Protein AF-A0A150LFY4-F1 (afdb_monomer_lite)

pLDDT: mean 85.96, std 10.19, range [33.25, 96.5]

Radius of gyration: 20.49 Å; chains: 1; bounding box: 40×48×55 Å

Organism: NCBI:txid46224

InterPro domains:
  IPR002668 Concentrative nucleoside transporter N-terminal domain [PF01773] (8-80)
  IPR008276 Concentrative nucleoside transporter [PTHR10590] (4-146)

Secondary structure (DSSP, 8-state):
-HHHHHHHHHHHHHHHHHHH-TTGGG--HHHHHHHHHHHHHHHHHHHHSHHHHHHHHHHHHHHHHHHHHHHHHHHHH-HHHHTSSS--HIIIIIHHHHHHHHHHHHHHHTTHHHHHHHHHHHHHHHHH---HHHHHHHHHHHHH-S---

Sequence (149 aa):
MFFLLNILGVLIVAGLVFLCSPAKRKIKWRSLLSLFIVELLITWFMLTTSIGTWIINKIAAFFSWLVSCANDGIAFAFPSVMANDTIDFFFSALMPIIFIVTFFDILSYFGIMTWIIDKVGWVISKISGLPKMESFFSIQMMFLGNRRL

Structure (mmCIF, N/CA/C/O backbone):
data_AF-A0A150LFY4-F1
#
_entry.id   AF-A0A150LFY4-F1
#
loop_
_atom_site.group_PDB
_atom_site.id
_atom_site.type_symbol
_atom_site.label_atom_id
_atom_site.label_alt_id
_atom_site.label_comp_id
_atom_site.label_asym_id
_atom_site.label_entity_id
_atom_site.label_seq_id
_atom_site.pdbx_PDB_ins_code
_atom_site.Cartn_x
_atom_site.Cartn_y
_atom_site.Cartn_z
_atom_site.occupancy
_atom_site.B_iso_or_equiv
_atom_site.auth_seq_id
_atom_site.auth_comp_id
_atom_site.auth_asym_id
_atom_site.auth_atom_id
_atom_site.pdbx_PDB_model_num
ATOM 1 N N . MET A 1 1 ? -7.818 -29.847 5.809 1.00 60.41 1 MET A N 1
ATOM 2 C CA . MET A 1 1 ? -6.646 -29.761 6.716 1.00 60.41 1 MET A CA 1
ATOM 3 C C . MET A 1 1 ? -6.030 -28.360 6.786 1.00 60.41 1 MET A C 1
ATOM 5 O O . MET A 1 1 ? -5.826 -27.893 7.895 1.00 60.41 1 MET A O 1
ATOM 9 N N . PHE A 1 2 ? -5.808 -27.638 5.677 1.00 78.62 2 PHE A N 1
ATOM 10 C CA . PHE A 1 2 ? -5.179 -26.298 5.714 1.00 78.62 2 PHE A CA 1
ATOM 11 C C . PHE A 1 2 ? -5.979 -25.193 6.428 1.00 78.62 2 PHE A C 1
ATOM 13 O O . PHE A 1 2 ? -5.387 -24.276 6.989 1.00 78.62 2 PHE A O 1
ATOM 20 N N . PHE A 1 3 ? -7.311 -25.269 6.457 1.00 81.75 3 PHE A N 1
ATOM 21 C CA . PHE A 1 3 ? -8.141 -24.250 7.115 1.00 81.75 3 PHE A CA 1
ATOM 22 C C . PHE A 1 3 ? -7.914 -24.184 8.637 1.00 81.75 3 PHE A C 1
ATOM 24 O O . PHE A 1 3 ? -7.770 -23.102 9.199 1.00 81.75 3 PHE A O 1
ATOM 31 N N . LEU A 1 4 ? -7.788 -25.347 9.287 1.00 84.81 4 LEU A N 1
ATOM 32 C CA . LEU A 1 4 ? -7.489 -25.439 10.720 1.00 84.81 4 LEU A CA 1
ATOM 33 C C . LEU A 1 4 ? -6.105 -24.865 11.047 1.00 84.81 4 LEU A C 1
ATOM 35 O O . LEU A 1 4 ? -5.961 -24.165 12.043 1.00 84.81 4 LEU A O 1
ATOM 39 N N . LEU A 1 5 ? -5.111 -25.102 10.183 1.00 88.00 5 LEU A N 1
ATOM 40 C CA . LEU A 1 5 ? -3.768 -24.533 10.331 1.00 88.00 5 LEU A CA 1
ATOM 41 C C . LEU A 1 5 ? -3.768 -23.002 10.202 1.00 88.00 5 LEU A C 1
ATOM 43 O O . LEU A 1 5 ? -3.095 -22.336 10.980 1.00 88.00 5 LEU A O 1
ATOM 47 N N . ASN A 1 6 ? -4.555 -22.437 9.279 1.00 87.06 6 ASN A N 1
ATOM 48 C CA . ASN A 1 6 ? -4.681 -20.982 9.133 1.00 87.06 6 ASN A CA 1
ATOM 49 C C . ASN A 1 6 ? -5.312 -20.335 10.375 1.00 87.06 6 ASN A C 1
ATOM 51 O O . ASN A 1 6 ? -4.790 -19.347 10.886 1.00 87.06 6 ASN A O 1
ATOM 55 N N . ILE A 1 7 ? -6.390 -20.923 10.906 1.00 88.19 7 ILE A N 1
ATOM 56 C CA . ILE A 1 7 ? -7.027 -20.439 12.143 1.00 88.19 7 ILE A CA 1
ATOM 57 C C . ILE A 1 7 ? -6.062 -20.533 13.327 1.00 88.19 7 ILE A C 1
ATOM 59 O O . ILE A 1 7 ? -5.953 -19.590 14.113 1.00 88.19 7 ILE A O 1
ATOM 63 N N . LEU A 1 8 ? -5.340 -21.651 13.443 1.00 91.12 8 LEU A N 1
ATOM 64 C CA . LEU A 1 8 ? -4.344 -21.838 14.492 1.00 91.12 8 LEU A CA 1
ATOM 65 C C . LEU A 1 8 ? -3.234 -20.781 14.393 1.00 91.12 8 LEU A C 1
ATOM 67 O O . LEU A 1 8 ? -2.855 -20.205 15.407 1.00 91.12 8 LEU A O 1
ATOM 71 N N . GLY A 1 9 ? -2.759 -20.477 13.182 1.00 89.06 9 GLY A N 1
ATOM 72 C CA . GLY A 1 9 ? -1.752 -19.442 12.941 1.00 89.06 9 GLY A CA 1
ATOM 73 C C . GLY A 1 9 ? -2.203 -18.060 13.413 1.00 89.06 9 GLY A C 1
ATOM 74 O O . GLY A 1 9 ? -1.480 -17.402 14.161 1.00 89.06 9 GLY A O 1
ATOM 75 N N . VAL A 1 10 ? -3.427 -17.650 13.062 1.00 89.12 10 VAL A N 1
ATOM 76 C CA . VAL A 1 10 ? -4.009 -16.379 13.528 1.00 89.12 10 VAL A CA 1
ATOM 77 C C . VAL A 1 10 ? -4.089 -16.336 15.057 1.00 89.12 10 VAL A C 1
ATOM 79 O O . VAL A 1 10 ? -3.701 -15.338 15.665 1.00 89.12 10 VAL A O 1
ATOM 82 N N . LEU A 1 11 ? -4.544 -17.421 15.693 1.00 89.75 11 LEU A N 1
ATOM 83 C CA . LEU A 1 11 ? -4.636 -17.511 17.154 1.00 89.75 11 LEU A CA 1
ATOM 84 C C . LEU A 1 11 ? -3.267 -17.432 17.838 1.00 89.75 11 LEU A C 1
ATOM 86 O O . LEU A 1 11 ? -3.141 -16.754 18.856 1.00 89.75 11 LEU A O 1
ATOM 90 N N . ILE A 1 12 ? -2.243 -18.085 17.282 1.00 93.31 12 ILE A N 1
ATOM 91 C CA . ILE A 1 12 ? -0.876 -18.049 17.820 1.00 93.31 12 ILE A CA 1
ATOM 92 C C . ILE A 1 12 ? -0.316 -16.627 17.753 1.00 93.31 12 ILE A C 1
ATOM 94 O O . ILE A 1 12 ? 0.193 -16.127 18.756 1.00 93.31 12 ILE A O 1
ATOM 98 N N . VAL A 1 13 ? -0.448 -15.950 16.607 1.00 91.38 13 VAL A N 1
ATOM 99 C CA . VAL A 1 13 ? 0.033 -14.569 16.443 1.00 91.38 13 VAL A CA 1
ATOM 100 C C . VAL A 1 13 ? -0.713 -13.625 17.385 1.00 91.38 13 VAL A C 1
ATOM 102 O O . VAL A 1 13 ? -0.080 -12.848 18.099 1.00 91.38 13 VAL A O 1
ATOM 105 N N . ALA A 1 14 ? -2.043 -13.731 17.463 1.00 87.56 14 ALA A N 1
ATOM 106 C CA . ALA A 1 14 ? -2.847 -12.929 18.383 1.00 87.56 14 ALA A CA 1
ATOM 107 C C . ALA A 1 14 ? -2.457 -13.169 19.853 1.00 87.56 14 ALA A C 1
ATOM 109 O O . ALA A 1 14 ? -2.328 -12.218 20.629 1.00 87.56 14 ALA A O 1
ATOM 110 N N . GLY A 1 15 ? -2.213 -14.428 20.2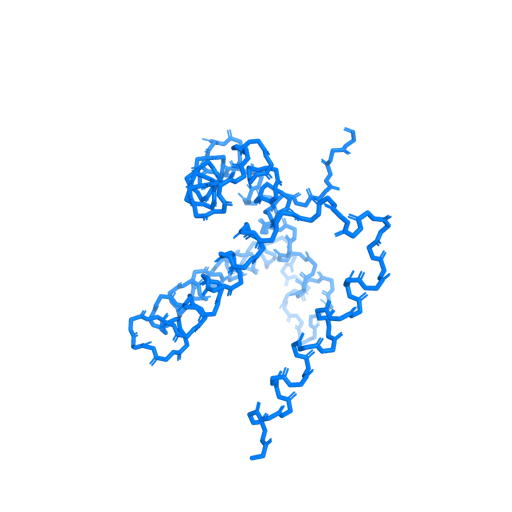30 1.00 88.56 15 GLY A N 1
ATOM 111 C CA . GLY A 1 15 ? -1.745 -14.808 21.561 1.00 88.56 15 GLY A CA 1
ATOM 112 C C . GLY A 1 15 ? -0.369 -14.231 21.888 1.00 88.56 15 GLY A C 1
ATOM 113 O O . GLY A 1 15 ? -0.175 -13.685 22.972 1.00 88.56 15 GLY A O 1
ATOM 114 N N . LEU A 1 16 ? 0.569 -14.276 20.942 1.00 90.94 16 LEU A N 1
ATOM 115 C CA . LEU A 1 16 ? 1.922 -13.747 21.115 1.00 90.94 16 LEU A CA 1
ATOM 116 C C . LEU A 1 16 ? 1.910 -12.220 21.271 1.00 90.94 16 LEU A C 1
ATOM 118 O O . LEU A 1 16 ? 2.505 -11.691 22.210 1.00 90.94 16 LEU A O 1
ATOM 122 N N . VAL A 1 17 ? 1.142 -11.515 20.434 1.00 88.81 17 VAL A N 1
ATOM 123 C CA . VAL A 1 17 ? 0.933 -10.062 20.551 1.00 88.81 17 VAL A CA 1
ATOM 124 C C . VAL A 1 17 ? 0.312 -9.699 21.905 1.00 88.81 17 VAL A C 1
ATOM 126 O O . VAL A 1 17 ? 0.740 -8.741 22.552 1.00 88.81 17 VAL A O 1
ATOM 129 N N . PHE A 1 18 ? -0.661 -10.481 22.384 1.00 86.31 18 PHE A N 1
ATOM 130 C CA . PHE A 1 18 ? -1.261 -10.273 23.702 1.00 86.31 18 PHE A CA 1
ATOM 131 C C . PHE A 1 18 ? -0.274 -10.528 24.853 1.00 86.31 18 PHE A C 1
ATOM 133 O O . PHE A 1 18 ? -0.279 -9.795 25.845 1.00 86.31 18 PHE A O 1
ATOM 140 N N . LEU A 1 19 ? 0.592 -11.540 24.740 1.00 88.25 19 LEU A N 1
ATOM 141 C CA . LEU A 1 19 ? 1.605 -11.848 25.751 1.00 88.25 19 LEU A CA 1
ATOM 142 C C . LEU A 1 19 ? 2.670 -10.756 25.854 1.00 88.25 19 LEU A C 1
ATOM 144 O O . LEU A 1 19 ? 2.989 -10.357 26.975 1.00 88.25 19 LEU A O 1
ATOM 148 N N . CYS A 1 20 ? 3.142 -10.240 24.717 1.00 88.88 20 CYS A N 1
ATOM 149 C CA . CYS A 1 20 ? 4.111 -9.147 24.639 1.00 88.88 20 CYS A CA 1
ATOM 150 C C . CYS A 1 20 ? 3.525 -7.770 24.993 1.00 88.88 20 CYS A C 1
ATOM 152 O O . CYS A 1 20 ? 4.277 -6.806 25.115 1.00 88.88 20 CYS A O 1
ATOM 154 N N . SER A 1 21 ? 2.204 -7.643 25.166 1.00 84.88 21 SER A N 1
ATOM 155 C CA . SER A 1 21 ? 1.581 -6.361 25.497 1.00 84.88 21 SER A CA 1
ATOM 156 C C . SER A 1 21 ? 1.890 -5.937 26.946 1.00 84.88 21 SER A C 1
ATOM 158 O O . SER A 1 21 ? 1.467 -6.621 27.886 1.00 84.88 21 SER A O 1
ATOM 160 N N . PRO A 1 22 ? 2.551 -4.781 27.168 1.00 79.00 22 PRO A N 1
ATOM 161 C CA . PRO A 1 22 ? 2.893 -4.298 28.509 1.00 79.00 22 PRO A CA 1
ATOM 162 C C . PRO A 1 22 ? 1.672 -3.797 29.298 1.00 79.00 22 PRO A C 1
ATOM 164 O O . PRO A 1 22 ? 1.709 -3.711 30.522 1.00 79.00 22 PRO A O 1
ATOM 167 N N . ALA A 1 23 ? 0.564 -3.483 28.619 1.00 80.75 23 ALA A N 1
ATOM 168 C CA . ALA A 1 23 ? -0.643 -2.928 29.227 1.00 80.75 23 ALA A CA 1
ATOM 169 C C . ALA A 1 23 ? -1.904 -3.683 28.777 1.00 80.75 23 ALA A C 1
ATOM 171 O O . ALA A 1 23 ? -2.836 -3.092 28.229 1.00 80.75 23 ALA A O 1
ATOM 172 N N . LYS A 1 24 ? -1.962 -4.990 29.072 1.00 77.75 24 LYS A N 1
ATOM 173 C CA . LYS A 1 24 ? -3.054 -5.913 28.682 1.00 77.75 24 LYS A CA 1
ATOM 174 C C . LYS A 1 24 ? -4.467 -5.413 29.026 1.00 77.75 24 LYS A C 1
ATOM 176 O O . LYS A 1 24 ? -5.425 -5.721 28.326 1.00 77.75 24 LYS A O 1
ATOM 181 N N . ARG A 1 25 ? -4.604 -4.601 30.083 1.00 73.00 25 ARG A N 1
ATOM 182 C CA . ARG A 1 25 ? -5.877 -4.003 30.538 1.00 73.00 25 ARG A CA 1
ATOM 183 C C . ARG A 1 25 ? -6.317 -2.747 29.774 1.00 73.00 25 ARG A C 1
ATOM 185 O O . ARG A 1 25 ? -7.477 -2.372 29.885 1.00 73.00 25 ARG A O 1
ATOM 192 N N . LYS A 1 26 ? -5.430 -2.088 29.019 1.00 81.94 26 LYS A N 1
ATOM 193 C CA . LYS A 1 26 ? -5.747 -0.870 28.242 1.00 81.94 26 LYS A CA 1
ATOM 194 C C . LYS A 1 26 ? -6.100 -1.164 26.779 1.00 81.94 26 LYS A C 1
ATOM 196 O O . LYS A 1 26 ? -6.297 -0.236 25.997 1.00 81.94 26 LYS A O 1
ATOM 201 N N . ILE A 1 27 ? -6.167 -2.439 26.396 1.00 79.81 27 ILE A N 1
ATOM 202 C CA . ILE A 1 27 ? -6.458 -2.846 25.020 1.00 79.81 27 ILE A CA 1
ATOM 203 C C . ILE A 1 27 ? -7.907 -2.479 24.677 1.00 79.81 27 ILE A C 1
ATOM 205 O O . ILE A 1 27 ? -8.855 -2.928 25.324 1.00 79.81 27 ILE A O 1
ATOM 209 N N . LYS A 1 28 ? -8.085 -1.674 23.625 1.00 82.69 28 LYS A N 1
ATOM 210 C CA . LYS A 1 28 ? -9.398 -1.314 23.071 1.00 82.69 28 LYS A CA 1
ATOM 211 C C . LYS A 1 28 ? -9.943 -2.476 22.229 1.00 82.69 28 LYS A C 1
ATOM 213 O O . LYS A 1 28 ? -9.921 -2.430 21.001 1.00 82.69 28 LYS A O 1
ATOM 218 N N . TRP A 1 29 ? -10.441 -3.521 22.893 1.00 82.25 29 TRP A N 1
ATOM 219 C CA . TRP A 1 29 ? -10.918 -4.756 22.251 1.00 82.25 29 TRP A CA 1
ATOM 220 C C . TRP A 1 29 ? -11.968 -4.527 21.159 1.00 82.25 29 TRP A C 1
ATOM 222 O O . TRP A 1 29 ? -11.923 -5.186 20.126 1.00 82.25 29 TRP A O 1
ATOM 232 N N . ARG A 1 30 ? -12.869 -3.551 21.339 1.00 84.75 30 ARG A N 1
ATOM 233 C CA . ARG A 1 30 ? -13.887 -3.201 20.334 1.00 84.75 30 ARG A CA 1
ATOM 234 C C . ARG A 1 30 ? -13.269 -2.733 19.011 1.00 84.75 30 ARG A C 1
ATOM 236 O O . ARG A 1 30 ? -13.712 -3.171 17.955 1.00 84.75 30 ARG A O 1
ATOM 243 N N . SER A 1 31 ? -12.252 -1.872 19.066 1.00 85.50 31 SER A N 1
ATOM 244 C CA . SER A 1 31 ? -11.567 -1.361 17.872 1.00 85.50 31 SER A CA 1
ATOM 245 C C . SER A 1 31 ? -10.757 -2.455 17.184 1.00 85.50 31 SER A C 1
ATOM 247 O O . SER A 1 31 ? -10.818 -2.579 15.966 1.00 85.50 31 SER A O 1
ATOM 249 N N . LEU A 1 32 ? -10.048 -3.273 17.970 1.00 87.19 32 LEU A N 1
ATOM 250 C CA . LEU A 1 32 ? -9.237 -4.378 17.459 1.00 87.19 32 LEU A CA 1
ATOM 251 C C . LEU A 1 32 ? -10.099 -5.419 16.734 1.00 87.19 32 LEU A C 1
ATOM 253 O O . LEU A 1 32 ? -9.796 -5.783 15.602 1.00 87.19 32 LEU A O 1
ATOM 257 N N . LEU A 1 33 ? -11.202 -5.851 17.354 1.00 87.88 33 LEU A N 1
ATOM 258 C CA . LEU A 1 33 ? -12.094 -6.846 16.761 1.00 87.88 33 LEU A CA 1
ATOM 259 C C . LEU A 1 33 ? -12.817 -6.295 15.522 1.00 87.88 33 LEU A C 1
ATOM 261 O O . LEU A 1 33 ? -12.962 -7.007 14.534 1.00 87.88 33 LEU A O 1
ATOM 265 N N . SER A 1 34 ? -13.234 -5.023 15.555 1.00 89.50 34 SER A N 1
ATOM 266 C CA . SER A 1 34 ? -13.870 -4.353 14.410 1.00 89.50 34 SER A CA 1
ATOM 267 C C . SER A 1 34 ? -12.941 -4.308 13.195 1.00 89.50 34 SER A C 1
ATOM 269 O O . SER A 1 34 ? -13.333 -4.714 12.103 1.00 89.50 34 SER A O 1
ATOM 271 N N . LEU A 1 35 ? -11.689 -3.878 13.392 1.00 89.38 35 LEU A N 1
ATOM 272 C CA . LEU A 1 35 ? -10.695 -3.819 12.320 1.00 89.38 35 LEU A CA 1
ATOM 273 C C . LEU A 1 35 ? -10.383 -5.206 11.756 1.00 89.38 35 LEU A C 1
ATOM 275 O O . LEU A 1 35 ? -10.366 -5.363 10.540 1.00 89.38 35 LEU A O 1
ATOM 279 N N . PHE A 1 36 ? -10.228 -6.211 12.620 1.00 90.62 36 PHE A N 1
ATOM 280 C CA . PHE A 1 36 ? -9.966 -7.584 12.195 1.00 90.62 36 PHE A CA 1
ATOM 281 C C . PHE A 1 36 ? -11.121 -8.178 11.370 1.00 90.62 36 PHE A C 1
ATOM 283 O O . PHE A 1 36 ? -10.902 -8.796 10.330 1.00 90.62 36 PHE A O 1
ATOM 290 N N . ILE A 1 37 ? -12.374 -7.953 11.785 1.00 92.50 37 ILE A N 1
ATOM 291 C CA . ILE A 1 37 ? -13.551 -8.396 11.020 1.00 92.50 37 ILE A CA 1
ATOM 292 C C . ILE A 1 37 ? -13.601 -7.697 9.659 1.00 92.50 37 ILE A C 1
ATOM 294 O O . ILE A 1 37 ? -13.868 -8.340 8.646 1.00 92.50 37 ILE A O 1
ATOM 298 N N . VAL A 1 38 ? -13.335 -6.391 9.619 1.00 92.31 38 VAL A N 1
ATOM 299 C CA . VAL A 1 38 ? -13.321 -5.638 8.362 1.00 92.31 38 VAL A CA 1
ATOM 300 C C . VAL A 1 38 ? -12.203 -6.104 7.435 1.00 92.31 38 VAL A C 1
ATOM 302 O O . VAL A 1 38 ? -12.447 -6.249 6.242 1.00 92.31 38 VAL A O 1
ATOM 305 N N . GLU A 1 39 ? -11.021 -6.414 7.958 1.00 91.56 39 GLU A N 1
ATOM 306 C CA . GLU A 1 39 ? -9.920 -6.989 7.182 1.00 91.56 39 GLU A CA 1
ATOM 307 C C . GLU A 1 39 ? -10.311 -8.330 6.541 1.00 91.56 39 GLU A C 1
ATOM 309 O O . GLU A 1 39 ? -10.094 -8.526 5.342 1.00 91.56 39 GLU A O 1
ATOM 314 N N . LEU A 1 40 ? -10.965 -9.222 7.295 1.00 92.44 40 LEU A N 1
ATOM 315 C CA . LEU A 1 40 ? -11.468 -10.494 6.767 1.00 92.44 40 LEU A CA 1
ATOM 316 C C . LEU A 1 40 ? -12.544 -10.290 5.694 1.00 92.44 40 LEU A C 1
ATOM 318 O O . LEU A 1 40 ? -12.502 -10.950 4.657 1.00 92.44 40 LEU A O 1
ATOM 322 N N . LEU A 1 41 ? -13.485 -9.368 5.917 1.00 93.88 41 LEU A N 1
ATOM 323 C CA . LEU A 1 41 ? -14.546 -9.059 4.955 1.00 93.88 41 LEU A CA 1
ATOM 324 C C . LEU A 1 41 ? -13.986 -8.468 3.660 1.00 93.88 41 LEU A C 1
ATOM 326 O O . LEU A 1 41 ? -14.383 -8.899 2.580 1.00 93.88 41 LEU A O 1
ATOM 330 N N . ILE A 1 42 ? -13.054 -7.514 3.758 1.00 91.94 42 ILE A N 1
ATOM 331 C CA . ILE A 1 42 ? -12.402 -6.903 2.595 1.00 91.94 42 ILE A CA 1
ATOM 332 C C . ILE A 1 42 ? -11.604 -7.958 1.836 1.00 91.94 42 ILE A C 1
ATOM 334 O O . ILE A 1 42 ? -11.766 -8.073 0.626 1.00 91.94 42 ILE A O 1
ATOM 338 N N . THR A 1 43 ? -10.790 -8.759 2.525 1.00 92.38 43 THR A N 1
ATOM 339 C CA . THR A 1 43 ? -9.973 -9.808 1.896 1.00 92.38 43 THR A CA 1
ATOM 340 C C . THR A 1 43 ? -10.846 -10.837 1.187 1.00 92.38 43 THR A C 1
ATOM 342 O O . THR A 1 43 ? -10.615 -11.155 0.021 1.00 92.38 43 THR A O 1
ATOM 345 N N . TRP A 1 44 ? -11.894 -11.320 1.857 1.00 93.56 44 TRP A N 1
ATOM 346 C CA . TRP A 1 44 ? -12.833 -12.267 1.266 1.00 93.56 44 TRP A CA 1
ATOM 347 C C . TRP A 1 44 ? -13.544 -11.671 0.048 1.00 93.56 44 TRP A C 1
ATOM 349 O O . TRP A 1 44 ? -13.605 -12.320 -0.997 1.00 93.56 44 TRP A O 1
ATOM 359 N N . PHE A 1 45 ? -14.016 -10.425 0.146 1.00 94.56 45 PHE A N 1
ATOM 360 C CA . PHE A 1 45 ? -14.650 -9.715 -0.962 1.00 94.56 45 PHE A CA 1
ATOM 361 C C . PHE A 1 45 ? -13.687 -9.539 -2.143 1.00 94.56 45 PHE A C 1
ATOM 363 O O . PHE A 1 45 ? -14.039 -9.862 -3.276 1.00 94.56 45 PHE A O 1
ATOM 370 N N . MET A 1 46 ? -12.465 -9.075 -1.887 1.00 93.50 46 MET A N 1
ATOM 371 C CA . MET A 1 46 ? -11.461 -8.792 -2.911 1.00 93.50 46 MET A CA 1
ATOM 372 C C . MET A 1 46 ? -10.993 -10.061 -3.639 1.00 93.50 46 MET A C 1
ATOM 374 O O . MET A 1 46 ? -10.846 -10.028 -4.857 1.00 93.50 46 MET A O 1
ATOM 378 N N . LEU A 1 47 ? -10.793 -11.173 -2.922 1.00 92.25 47 LEU A N 1
ATOM 379 C CA . LEU A 1 47 ? -10.244 -12.411 -3.493 1.00 92.25 47 LEU A CA 1
ATOM 380 C C . LEU A 1 47 ? -11.304 -13.369 -4.055 1.00 92.25 47 LEU A C 1
ATOM 382 O O . LEU A 1 47 ? -11.000 -14.131 -4.967 1.00 92.25 47 LEU A O 1
ATOM 386 N N . THR A 1 48 ? -12.532 -13.355 -3.527 1.00 91.44 48 THR A N 1
ATOM 387 C CA . THR A 1 48 ? -13.576 -14.319 -3.931 1.00 91.44 48 THR A CA 1
ATOM 388 C C . THR A 1 48 ? -14.471 -13.773 -5.038 1.00 91.44 48 THR A C 1
ATOM 390 O O . THR A 1 48 ? -14.955 -14.529 -5.877 1.00 91.44 48 THR A O 1
ATOM 393 N N . THR A 1 49 ? -14.739 -12.463 -5.044 1.00 94.50 49 THR A N 1
ATOM 394 C CA . THR A 1 49 ? -15.705 -11.881 -5.983 1.00 94.50 49 THR A CA 1
ATOM 395 C C 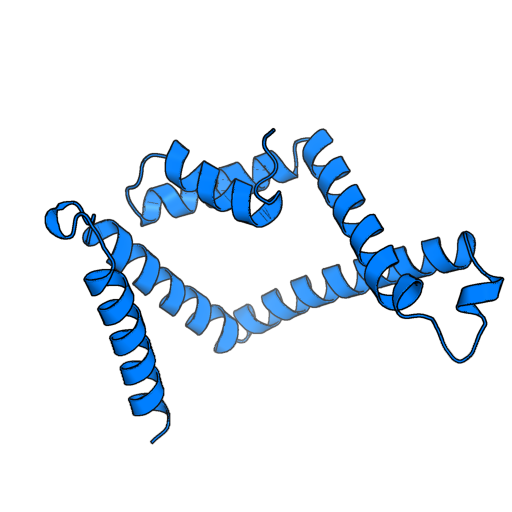. THR A 1 49 ? -15.057 -11.494 -7.315 1.00 94.50 49 THR A C 1
ATOM 397 O O . THR A 1 49 ? -13.903 -11.065 -7.382 1.00 94.50 49 THR A O 1
ATOM 400 N N . SER A 1 50 ? -15.827 -11.589 -8.403 1.00 92.38 50 SER A N 1
ATOM 401 C CA . SER A 1 50 ? -15.407 -11.131 -9.737 1.00 92.38 50 SER A CA 1
ATOM 402 C C . SER A 1 50 ? -15.144 -9.621 -9.778 1.00 92.38 50 SER A C 1
ATOM 404 O O . SER A 1 50 ? -14.225 -9.159 -10.448 1.00 92.38 50 SER A O 1
ATOM 406 N N . ILE A 1 51 ? -15.916 -8.844 -9.015 1.00 94.06 51 ILE A N 1
ATOM 407 C CA . ILE A 1 51 ? -15.724 -7.395 -8.877 1.00 94.06 51 ILE A CA 1
ATOM 408 C C . ILE A 1 51 ? -14.414 -7.106 -8.135 1.00 94.06 51 ILE A C 1
ATOM 410 O O . ILE A 1 51 ? -13.636 -6.262 -8.570 1.00 94.06 51 ILE A O 1
ATOM 414 N N . GLY A 1 52 ? -14.143 -7.826 -7.043 1.00 91.62 52 GLY A N 1
ATOM 415 C CA . GLY A 1 52 ? -12.915 -7.687 -6.264 1.00 91.62 52 GLY A CA 1
ATOM 416 C C . GLY A 1 52 ? -11.661 -7.952 -7.094 1.00 91.62 52 GLY A C 1
ATOM 417 O O . GLY A 1 52 ? -10.766 -7.109 -7.157 1.00 91.62 52 GLY A O 1
ATOM 418 N N . THR A 1 53 ? -11.640 -9.074 -7.811 1.00 92.69 53 THR A N 1
ATOM 419 C CA . THR A 1 53 ? -10.530 -9.426 -8.709 1.00 92.69 53 THR A CA 1
ATOM 420 C C . THR A 1 53 ? -10.361 -8.419 -9.846 1.00 92.69 53 THR A C 1
ATOM 422 O O . THR A 1 53 ? -9.233 -8.050 -10.169 1.00 92.69 53 THR A O 1
ATOM 425 N N . TRP A 1 54 ? -11.454 -7.892 -10.410 1.00 95.19 54 TRP A N 1
ATOM 426 C CA . TRP A 1 54 ? -11.384 -6.815 -11.399 1.00 95.19 54 TRP A CA 1
ATOM 427 C C . TRP A 1 54 ? -10.727 -5.548 -10.833 1.00 95.19 54 TRP A C 1
ATOM 429 O O . TRP A 1 54 ? -9.847 -4.984 -11.483 1.00 95.19 54 TRP A O 1
ATOM 439 N N . ILE A 1 55 ? -11.090 -5.129 -9.614 1.00 95.00 55 ILE A N 1
ATOM 440 C CA . ILE A 1 55 ? -10.480 -3.967 -8.946 1.00 95.00 55 ILE A CA 1
ATOM 441 C C . ILE A 1 55 ? -8.980 -4.196 -8.720 1.00 95.00 55 ILE A C 1
ATOM 443 O O . ILE A 1 55 ? -8.180 -3.333 -9.081 1.00 95.00 55 ILE A O 1
ATOM 447 N N . ILE A 1 56 ? -8.585 -5.353 -8.172 1.00 94.38 56 ILE A N 1
ATOM 448 C CA . ILE A 1 56 ? -7.166 -5.691 -7.955 1.00 94.38 56 ILE A CA 1
ATOM 449 C C . ILE A 1 56 ? -6.406 -5.633 -9.281 1.00 94.38 56 ILE A C 1
ATOM 451 O O . ILE A 1 56 ? -5.374 -4.972 -9.364 1.00 94.38 56 ILE A O 1
ATOM 455 N N . ASN A 1 57 ? -6.932 -6.257 -10.336 1.00 94.69 57 ASN A N 1
ATOM 456 C CA . ASN A 1 57 ? -6.283 -6.272 -11.646 1.00 94.69 57 ASN A CA 1
ATOM 457 C C . ASN A 1 57 ? -6.154 -4.867 -12.246 1.00 94.69 57 ASN A C 1
ATOM 459 O O . ASN A 1 57 ? -5.146 -4.564 -12.879 1.00 94.69 57 ASN A O 1
ATOM 463 N N . LYS A 1 58 ? -7.134 -3.982 -12.027 1.00 96.06 58 LYS A N 1
ATOM 464 C CA . LYS A 1 58 ? -7.039 -2.576 -12.444 1.00 96.06 58 LYS A CA 1
ATOM 465 C C . LYS A 1 58 ? -5.936 -1.827 -11.703 1.00 96.06 58 LYS A C 1
ATOM 467 O O . LYS A 1 58 ? -5.179 -1.099 -12.342 1.00 96.06 58 LYS A O 1
ATOM 472 N N . ILE A 1 59 ? -5.818 -2.026 -10.392 1.00 94.81 59 ILE A N 1
ATOM 473 C CA . ILE A 1 59 ? -4.748 -1.424 -9.588 1.00 94.81 59 ILE A CA 1
ATOM 474 C C . ILE A 1 59 ? -3.385 -1.975 -10.032 1.00 94.81 59 ILE A C 1
ATOM 476 O O . ILE A 1 59 ? -2.463 -1.203 -10.281 1.00 94.81 59 ILE A O 1
ATOM 480 N N . ALA A 1 60 ? -3.265 -3.291 -10.213 1.00 95.69 60 ALA A N 1
ATOM 481 C CA . ALA A 1 60 ? -2.039 -3.932 -10.684 1.00 95.69 60 ALA A CA 1
ATOM 482 C C . ALA A 1 60 ? -1.623 -3.431 -12.077 1.00 95.69 60 ALA A C 1
ATOM 484 O O . ALA A 1 60 ? -0.453 -3.121 -12.294 1.00 95.69 60 ALA A O 1
ATOM 485 N N . ALA A 1 61 ? -2.578 -3.278 -13.000 1.00 96.50 61 ALA A N 1
ATOM 486 C CA . ALA A 1 61 ? -2.324 -2.723 -14.326 1.00 96.50 61 ALA A CA 1
ATOM 487 C C . ALA A 1 61 ? -1.838 -1.267 -14.260 1.00 96.50 61 ALA A C 1
ATOM 489 O O . ALA A 1 61 ? -0.924 -0.901 -14.993 1.00 96.50 61 ALA A O 1
ATOM 490 N N . PHE A 1 62 ? -2.395 -0.451 -13.358 1.00 95.25 62 PHE A N 1
ATOM 491 C CA . PHE A 1 62 ? -1.922 0.916 -13.132 1.00 95.25 62 PHE A CA 1
ATOM 492 C C . PHE A 1 62 ? -0.464 0.947 -12.655 1.00 95.25 62 PHE A C 1
ATOM 494 O O . PHE A 1 62 ? 0.343 1.683 -13.217 1.00 95.25 62 PHE A O 1
ATOM 501 N N . PHE A 1 63 ? -0.096 0.120 -11.671 1.00 93.56 63 PHE A N 1
ATOM 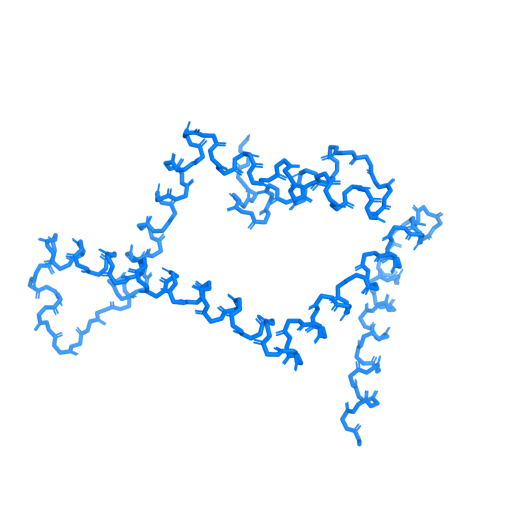502 C CA . PHE A 1 63 ? 1.292 0.044 -11.201 1.00 93.56 63 PHE A CA 1
ATOM 503 C C . PHE A 1 63 ? 2.239 -0.528 -12.259 1.00 93.56 63 PHE A C 1
ATOM 505 O O . PHE A 1 63 ? 3.351 -0.032 -12.406 1.00 93.56 63 PHE A O 1
ATOM 512 N N . SER A 1 64 ? 1.805 -1.523 -13.034 1.00 95.12 64 SER A N 1
ATOM 513 C CA . SER A 1 64 ? 2.595 -2.062 -14.144 1.00 95.12 64 SER A CA 1
ATOM 514 C C . SER A 1 64 ? 2.854 -1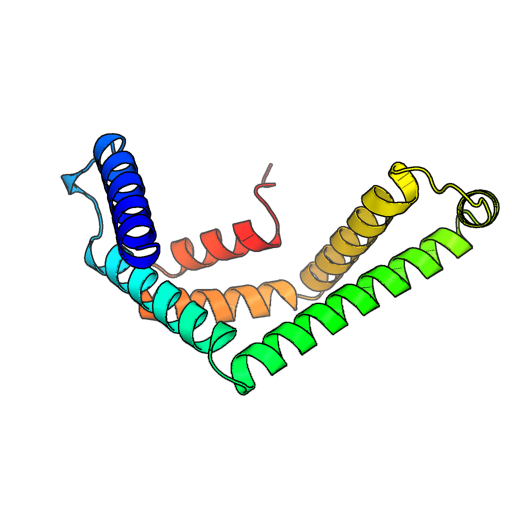.004 -15.218 1.00 95.1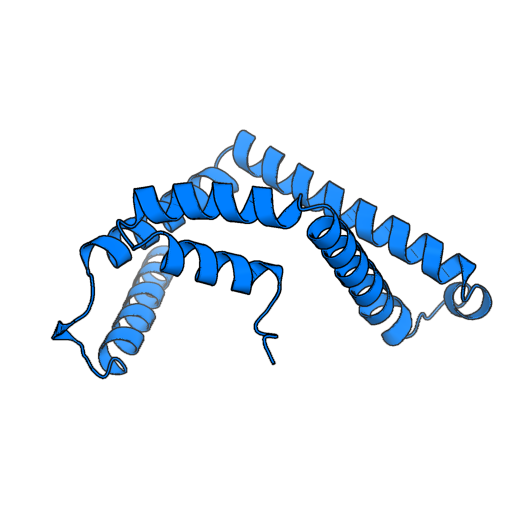2 64 SER A C 1
ATOM 516 O O . SER A 1 64 ? 3.982 -0.882 -15.692 1.00 95.12 64 SER A O 1
ATOM 518 N N . TRP A 1 65 ? 1.844 -0.199 -15.552 1.00 95.12 65 TRP A N 1
ATOM 519 C CA . TRP A 1 65 ? 2.001 0.940 -16.450 1.00 95.12 65 TRP A CA 1
ATOM 520 C C . TRP A 1 65 ? 2.952 1.997 -15.871 1.00 95.12 65 TRP A C 1
ATOM 522 O O . TRP A 1 65 ? 3.846 2.458 -16.574 1.00 95.12 65 TRP A O 1
ATOM 532 N N . LEU A 1 66 ? 2.836 2.315 -14.578 1.00 94.81 66 LEU A N 1
ATOM 533 C CA . LEU A 1 66 ? 3.720 3.267 -13.902 1.00 94.81 66 LEU A CA 1
ATOM 534 C C . LEU A 1 66 ? 5.191 2.813 -13.943 1.00 94.81 66 LEU A C 1
ATOM 536 O O . LEU A 1 66 ? 6.078 3.619 -14.214 1.00 94.81 66 LEU A O 1
ATOM 540 N N . VAL A 1 67 ? 5.444 1.518 -13.723 1.00 94.19 67 VAL A N 1
ATOM 541 C CA . VAL A 1 67 ? 6.779 0.910 -13.856 1.00 94.19 67 VAL A CA 1
ATOM 542 C C . VAL A 1 67 ? 7.271 0.971 -15.304 1.00 94.19 67 VAL A C 1
ATOM 544 O O . VAL A 1 67 ? 8.440 1.269 -15.528 1.00 94.19 67 VAL A O 1
ATOM 547 N N . SER A 1 68 ? 6.397 0.750 -16.291 1.00 93.75 68 SER A N 1
ATOM 548 C CA . SER A 1 68 ? 6.758 0.894 -17.708 1.00 93.75 68 SER A CA 1
ATOM 549 C C . SER A 1 68 ? 7.216 2.316 -18.029 1.00 93.75 68 SER A C 1
ATOM 551 O O . SER A 1 68 ? 8.273 2.488 -18.626 1.00 93.75 68 SER A O 1
ATOM 553 N N . CYS A 1 69 ? 6.484 3.336 -17.570 1.00 94.56 69 CYS A N 1
ATOM 554 C CA . CYS A 1 69 ? 6.888 4.732 -17.752 1.00 94.56 69 CYS A CA 1
ATOM 555 C C . CYS A 1 69 ? 8.230 5.042 -17.075 1.00 94.56 69 CYS A C 1
ATOM 557 O O . CYS A 1 69 ? 9.034 5.801 -17.615 1.00 94.56 69 CYS A O 1
ATOM 559 N N . ALA A 1 70 ? 8.487 4.447 -15.905 1.00 93.88 70 ALA A N 1
ATOM 560 C CA . ALA A 1 70 ? 9.778 4.569 -15.242 1.00 93.88 70 ALA A CA 1
ATOM 561 C C . ALA A 1 70 ? 10.903 3.980 -16.108 1.00 93.88 70 ALA A C 1
ATOM 563 O O . ALA A 1 70 ? 11.930 4.629 -16.296 1.00 93.88 70 ALA A O 1
ATOM 564 N N . ASN A 1 71 ? 10.691 2.790 -16.677 1.00 92.25 71 ASN A N 1
ATOM 565 C CA . ASN A 1 71 ? 11.659 2.129 -17.552 1.00 92.25 71 ASN A CA 1
ATOM 566 C C . ASN A 1 71 ? 11.944 2.940 -18.822 1.00 92.25 71 ASN A C 1
ATOM 568 O O . ASN A 1 71 ? 13.109 3.076 -19.188 1.00 92.25 71 ASN A O 1
ATOM 572 N N . ASP A 1 72 ? 10.927 3.547 -19.437 1.00 92.75 72 ASP A N 1
ATOM 573 C CA . ASP A 1 72 ? 11.112 4.435 -20.592 1.00 92.75 72 ASP A CA 1
ATOM 574 C C . ASP A 1 72 ? 11.988 5.650 -20.231 1.00 92.75 72 ASP A C 1
ATOM 576 O O . ASP A 1 72 ? 12.899 6.023 -20.974 1.00 92.75 72 ASP A O 1
ATOM 580 N N . GLY A 1 73 ? 11.771 6.237 -19.048 1.00 91.88 73 GLY A N 1
ATOM 581 C CA . GLY A 1 73 ? 12.595 7.333 -18.533 1.00 91.88 73 GLY A CA 1
ATOM 582 C C . GLY A 1 73 ? 14.042 6.918 -18.238 1.00 91.88 73 GLY A C 1
ATOM 583 O O . GLY A 1 73 ? 14.976 7.673 -18.513 1.00 91.88 73 GLY A O 1
ATOM 584 N N . ILE A 1 74 ? 14.247 5.705 -17.721 1.00 92.12 74 ILE A N 1
ATOM 585 C CA . ILE A 1 74 ? 15.583 5.147 -17.467 1.00 92.12 74 ILE A CA 1
ATOM 586 C C . ILE A 1 74 ? 16.301 4.860 -18.786 1.00 92.12 74 ILE A C 1
ATOM 588 O O . ILE A 1 74 ? 17.477 5.190 -18.906 1.00 92.12 74 ILE A O 1
ATOM 592 N N . ALA A 1 75 ? 15.609 4.310 -19.785 1.00 91.69 75 ALA A N 1
ATOM 593 C CA . ALA A 1 75 ? 16.156 4.075 -21.119 1.00 91.69 75 ALA A CA 1
ATOM 594 C C . ALA A 1 75 ? 16.537 5.375 -21.832 1.00 91.69 75 ALA A C 1
ATOM 596 O O . ALA A 1 75 ? 17.544 5.409 -22.534 1.00 91.69 75 ALA A O 1
ATOM 597 N N . PHE A 1 76 ? 15.797 6.461 -21.601 1.00 92.00 76 PHE A N 1
ATOM 598 C CA . PHE A 1 76 ? 16.178 7.790 -22.074 1.00 92.00 76 PHE A CA 1
ATOM 599 C C . PHE A 1 76 ? 17.453 8.316 -21.392 1.00 92.00 76 PHE A C 1
ATOM 601 O O . PHE A 1 76 ? 18.338 8.838 -22.068 1.00 92.00 76 PHE A O 1
ATOM 608 N N . ALA A 1 77 ? 17.568 8.175 -20.068 1.00 91.44 77 ALA A N 1
ATOM 609 C CA . ALA A 1 77 ? 18.712 8.685 -19.309 1.00 91.44 77 ALA A CA 1
ATOM 610 C C . ALA A 1 77 ? 19.983 7.822 -19.456 1.00 91.44 77 ALA A C 1
ATOM 612 O O . ALA A 1 77 ? 21.094 8.351 -19.465 1.00 91.44 77 ALA A O 1
ATOM 613 N N . PHE A 1 78 ? 19.824 6.502 -19.578 1.00 89.69 78 PHE A N 1
ATOM 614 C CA . PHE A 1 78 ? 20.901 5.507 -19.618 1.00 89.69 78 PHE A CA 1
ATOM 615 C C . PHE A 1 78 ? 20.688 4.471 -20.740 1.00 89.69 78 PHE A C 1
ATOM 617 O O . PHE A 1 78 ? 20.576 3.269 -20.472 1.00 89.69 78 PHE A O 1
ATOM 624 N N . PRO A 1 79 ? 20.671 4.899 -22.016 1.00 85.94 79 PRO A N 1
ATOM 625 C CA . PRO A 1 79 ? 20.375 4.014 -23.143 1.00 85.94 79 PRO A CA 1
ATOM 626 C C . PRO A 1 79 ? 21.412 2.898 -23.306 1.00 85.94 79 PRO A C 1
ATOM 628 O O . PRO A 1 79 ? 21.056 1.763 -23.606 1.00 85.94 79 PRO A O 1
ATOM 631 N N . SER A 1 80 ? 22.692 3.186 -23.047 1.00 85.50 80 SER A N 1
ATOM 632 C CA . SER A 1 80 ? 23.782 2.207 -23.145 1.00 85.50 80 SER A CA 1
ATOM 633 C C . SER A 1 80 ? 23.698 1.091 -22.105 1.00 85.50 80 SER A C 1
ATOM 635 O O . SER A 1 80 ? 24.223 0.009 -22.344 1.00 85.50 80 SER A O 1
ATOM 637 N N . VAL A 1 81 ? 23.053 1.339 -20.962 1.00 82.81 81 VAL A N 1
ATOM 638 C CA . VAL A 1 81 ? 22.889 0.341 -19.898 1.00 82.81 81 VAL A CA 1
ATOM 639 C C . VAL A 1 81 ? 21.653 -0.516 -20.149 1.00 82.81 81 VAL A C 1
ATOM 641 O O . VAL A 1 81 ? 21.714 -1.731 -19.992 1.00 82.81 81 VAL A O 1
ATOM 644 N N . MET A 1 82 ? 20.559 0.105 -20.597 1.00 82.31 82 MET A N 1
ATOM 645 C CA . MET A 1 82 ? 19.302 -0.579 -20.927 1.00 82.31 82 MET A CA 1
ATOM 646 C C . MET A 1 82 ? 19.361 -1.402 -22.217 1.00 82.31 82 MET A C 1
ATOM 648 O O . MET A 1 82 ? 18.527 -2.280 -22.405 1.00 82.31 82 MET A O 1
ATOM 652 N N . ALA A 1 83 ? 20.338 -1.146 -23.090 1.00 79.69 83 ALA A N 1
ATOM 653 C CA . ALA A 1 83 ? 20.551 -1.913 -24.315 1.00 79.69 83 ALA A CA 1
ATOM 654 C C . ALA A 1 83 ? 21.328 -3.230 -24.110 1.00 79.69 83 ALA A C 1
ATOM 656 O O . ALA A 1 83 ? 21.483 -3.984 -25.068 1.00 79.69 83 ALA A O 1
ATOM 657 N N . ASN A 1 84 ? 21.840 -3.507 -22.904 1.00 83.00 84 ASN A N 1
ATOM 658 C CA . ASN A 1 84 ? 22.520 -4.773 -22.617 1.00 83.00 84 ASN A CA 1
ATOM 659 C C . ASN A 1 84 ? 21.509 -5.887 -22.324 1.00 83.00 84 ASN A C 1
ATOM 661 O O . ASN A 1 84 ? 20.501 -5.656 -21.660 1.00 83.00 84 ASN A O 1
ATOM 665 N N . ASP A 1 85 ? 21.842 -7.117 -22.723 1.00 76.00 85 ASP A N 1
ATOM 666 C CA . ASP A 1 85 ? 21.031 -8.310 -22.428 1.00 76.00 85 ASP A CA 1
ATOM 667 C C . ASP A 1 85 ? 20.893 -8.572 -20.918 1.00 76.00 85 ASP A C 1
ATOM 669 O O . ASP A 1 85 ? 19.912 -9.159 -20.458 1.00 76.00 85 ASP A O 1
ATOM 673 N N . THR A 1 86 ? 21.871 -8.119 -20.130 1.00 82.12 86 THR A N 1
ATOM 674 C CA . THR A 1 86 ? 21.846 -8.170 -18.669 1.00 82.12 86 THR A CA 1
ATOM 675 C C . THR A 1 86 ? 21.751 -6.763 -18.102 1.00 82.12 86 THR A C 1
ATOM 677 O O . THR A 1 86 ? 22.709 -5.991 -18.161 1.00 82.12 86 THR A O 1
ATOM 680 N N . ILE A 1 87 ? 20.600 -6.447 -17.519 1.00 84.44 87 ILE A N 1
ATOM 681 C CA . ILE A 1 87 ? 20.382 -5.199 -16.794 1.00 84.44 87 ILE A CA 1
ATOM 682 C C . ILE A 1 87 ? 20.787 -5.402 -15.334 1.00 84.44 87 ILE A C 1
ATOM 684 O O . ILE A 1 87 ? 20.280 -6.306 -14.665 1.00 84.44 87 ILE A O 1
ATOM 688 N N . ASP A 1 88 ? 21.657 -4.534 -14.819 1.00 88.44 88 ASP A N 1
ATOM 689 C CA . ASP A 1 88 ? 22.022 -4.560 -13.405 1.00 88.44 88 ASP A CA 1
ATOM 690 C C . ASP A 1 88 ? 20.804 -4.304 -12.514 1.00 88.44 88 ASP A C 1
ATOM 692 O O . ASP A 1 88 ? 19.967 -3.437 -12.792 1.00 88.44 88 ASP A O 1
ATOM 696 N N . PHE A 1 89 ? 20.772 -4.982 -11.364 1.00 86.88 89 PHE A N 1
ATOM 697 C CA . PHE A 1 89 ? 19.731 -4.823 -10.341 1.00 86.88 89 PHE A CA 1
ATOM 698 C C . PHE A 1 89 ? 19.457 -3.351 -9.981 1.00 86.88 89 PHE A C 1
ATOM 700 O O . PHE A 1 89 ? 18.321 -2.963 -9.702 1.00 86.88 89 PHE A O 1
ATOM 707 N N . PHE A 1 90 ? 20.499 -2.516 -10.017 1.00 88.81 90 PHE A N 1
ATOM 708 C CA . PHE A 1 90 ? 20.388 -1.083 -9.772 1.00 88.81 90 PHE A CA 1
ATOM 709 C C . PHE A 1 90 ? 19.382 -0.406 -10.718 1.00 88.81 90 PHE A C 1
ATOM 711 O O . PHE A 1 90 ? 18.515 0.343 -10.266 1.00 88.81 90 PHE A O 1
ATOM 718 N N . PHE A 1 91 ? 19.442 -0.705 -12.015 1.00 88.44 91 PHE A N 1
ATOM 719 C CA . PHE A 1 91 ? 18.564 -0.088 -13.005 1.00 88.44 91 PHE A CA 1
ATOM 720 C C . PHE A 1 91 ? 17.219 -0.802 -13.129 1.00 88.44 91 PHE A C 1
ATOM 722 O O . PHE A 1 91 ? 16.219 -0.139 -13.378 1.00 88.44 91 PHE A O 1
ATOM 729 N N . SER A 1 92 ? 17.158 -2.119 -12.910 1.00 86.50 92 SER A N 1
ATOM 730 C CA . SER A 1 92 ? 15.898 -2.867 -13.020 1.00 86.50 92 SER A CA 1
ATOM 731 C C . SER A 1 92 ? 14.981 -2.720 -11.802 1.00 86.50 92 SER A C 1
ATOM 733 O O . SER A 1 92 ? 13.772 -2.887 -11.929 1.00 86.50 92 SER A O 1
ATOM 735 N N . ALA A 1 93 ? 15.533 -2.454 -10.612 1.00 90.06 93 ALA A N 1
ATOM 736 C CA . ALA A 1 93 ? 14.762 -2.385 -9.370 1.00 90.06 93 ALA A CA 1
ATOM 737 C C . ALA A 1 93 ? 14.858 -1.018 -8.687 1.00 90.06 93 ALA A C 1
ATOM 739 O O . ALA A 1 93 ? 13.831 -0.420 -8.368 1.00 90.06 93 ALA A O 1
ATOM 740 N N . LEU A 1 94 ? 16.071 -0.496 -8.472 1.00 92.31 94 LEU A N 1
ATOM 741 C CA . LEU A 1 94 ? 16.255 0.714 -7.665 1.00 92.31 94 LEU A CA 1
ATOM 742 C C . LEU A 1 94 ? 15.754 1.970 -8.389 1.00 92.31 94 LEU A C 1
ATOM 744 O O . LEU A 1 94 ? 15.042 2.778 -7.796 1.00 92.31 94 LEU A O 1
ATOM 748 N N . MET A 1 95 ? 16.070 2.110 -9.677 1.00 92.88 95 MET A N 1
ATOM 749 C CA . MET A 1 95 ? 15.654 3.265 -10.478 1.00 92.88 95 MET A CA 1
ATOM 750 C C . MET A 1 95 ? 14.120 3.396 -10.612 1.00 92.88 95 MET A C 1
ATOM 752 O O . MET A 1 95 ? 13.607 4.486 -10.341 1.00 92.88 95 MET A O 1
ATOM 756 N N . PRO A 1 96 ? 13.352 2.326 -10.922 1.00 92.94 96 PRO A N 1
ATOM 757 C CA . PRO A 1 96 ? 11.891 2.393 -10.901 1.00 92.94 96 PRO A CA 1
ATOM 758 C C . PRO A 1 96 ? 11.322 2.784 -9.535 1.00 92.94 96 PRO A C 1
ATOM 760 O O . PRO A 1 96 ? 10.377 3.568 -9.470 1.00 92.94 96 PRO A O 1
ATOM 763 N N . ILE A 1 97 ? 11.911 2.300 -8.433 1.00 92.06 97 ILE A N 1
ATOM 764 C CA . ILE A 1 97 ? 11.485 2.683 -7.078 1.00 92.06 97 ILE A CA 1
ATOM 765 C C . ILE A 1 97 ? 11.658 4.190 -6.861 1.00 92.06 97 ILE A C 1
ATOM 767 O O . ILE A 1 97 ? 10.739 4.830 -6.354 1.00 92.06 97 ILE A O 1
ATOM 771 N N . ILE A 1 98 ? 12.795 4.772 -7.263 1.00 91.88 98 ILE A N 1
ATOM 772 C CA . ILE A 1 98 ? 13.042 6.218 -7.129 1.00 91.88 98 ILE A CA 1
ATOM 773 C C . ILE A 1 98 ? 11.979 7.014 -7.893 1.00 91.88 98 ILE A C 1
ATOM 775 O O . ILE A 1 98 ? 11.380 7.924 -7.325 1.00 91.88 98 ILE A O 1
ATOM 779 N N . PHE A 1 99 ? 11.682 6.628 -9.138 1.00 91.88 99 PHE A N 1
ATOM 780 C CA . PHE A 1 99 ? 10.635 7.270 -9.935 1.00 91.88 99 PHE A CA 1
ATOM 781 C C . PHE A 1 99 ? 9.266 7.220 -9.242 1.00 91.88 99 PHE A C 1
ATOM 783 O O . PHE A 1 99 ? 8.587 8.240 -9.132 1.00 91.88 99 PHE A O 1
ATOM 790 N N . ILE A 1 100 ? 8.874 6.049 -8.733 1.00 91.38 100 ILE A N 1
ATOM 791 C CA . ILE A 1 100 ? 7.590 5.858 -8.046 1.00 91.38 100 ILE A CA 1
ATOM 792 C C . ILE A 1 100 ? 7.511 6.721 -6.778 1.00 91.38 100 ILE A C 1
ATOM 794 O O . ILE A 1 100 ? 6.486 7.357 -6.533 1.00 91.38 100 ILE A O 1
ATOM 798 N N . VAL A 1 101 ? 8.585 6.784 -5.985 1.00 89.56 101 VAL A N 1
ATOM 799 C CA . VAL A 1 101 ? 8.644 7.627 -4.781 1.00 89.56 101 VAL A CA 1
ATOM 800 C C . VAL A 1 101 ? 8.494 9.105 -5.145 1.00 89.56 101 VAL A C 1
ATOM 802 O O . VAL A 1 101 ? 7.673 9.791 -4.542 1.00 89.56 101 VAL A O 1
ATOM 805 N N . THR A 1 102 ? 9.215 9.592 -6.159 1.00 91.12 102 THR A N 1
ATOM 806 C CA . THR A 1 102 ? 9.097 10.984 -6.623 1.00 91.12 102 THR A CA 1
ATOM 807 C C . THR A 1 102 ? 7.707 11.286 -7.184 1.00 91.12 102 THR A C 1
ATOM 809 O O . THR A 1 102 ? 7.160 12.355 -6.926 1.00 91.12 102 THR A O 1
ATOM 812 N N . PHE A 1 103 ? 7.082 10.346 -7.896 1.00 91.88 103 PHE A N 1
ATOM 813 C CA . PHE A 1 103 ? 5.702 10.486 -8.363 1.00 91.88 103 PHE A CA 1
ATOM 814 C C . PHE A 1 103 ? 4.719 10.674 -7.196 1.00 91.88 103 PHE A C 1
ATOM 816 O O . PHE A 1 103 ? 3.880 11.577 -7.224 1.00 91.88 103 PHE A O 1
ATOM 823 N N . PHE A 1 104 ? 4.844 9.866 -6.140 1.00 88.69 104 PHE A N 1
ATOM 824 C CA . PHE A 1 104 ? 4.016 10.014 -4.943 1.00 88.69 104 PHE A CA 1
ATOM 825 C C . PHE A 1 104 ? 4.316 11.291 -4.148 1.00 88.69 104 PHE A C 1
ATOM 827 O O . PHE A 1 104 ? 3.394 11.865 -3.560 1.00 88.69 104 PHE A O 1
ATOM 834 N N . ASP A 1 105 ? 5.558 11.773 -4.164 1.00 88.44 105 ASP A N 1
ATOM 835 C CA . ASP A 1 105 ? 5.934 13.057 -3.568 1.00 88.44 105 ASP A CA 1
ATOM 836 C C . ASP A 1 105 ? 5.265 14.231 -4.303 1.00 88.44 105 ASP A C 1
ATOM 838 O O . ASP A 1 105 ? 4.615 15.073 -3.685 1.00 88.44 105 ASP A O 1
ATOM 842 N N . ILE A 1 106 ? 5.270 14.215 -5.641 1.00 92.19 106 ILE A N 1
ATOM 843 C CA . ILE A 1 106 ? 4.556 15.198 -6.472 1.00 92.19 106 ILE A CA 1
ATOM 844 C C . ILE A 1 106 ? 3.044 15.163 -6.193 1.00 92.19 106 ILE A C 1
ATOM 846 O O . ILE A 1 106 ? 2.417 16.206 -6.001 1.00 92.19 106 ILE A O 1
ATOM 850 N N . LEU A 1 107 ? 2.434 13.975 -6.116 1.00 91.00 107 LEU A N 1
ATOM 851 C CA . LEU A 1 107 ? 1.015 13.838 -5.751 1.00 91.00 107 LEU A CA 1
ATOM 852 C C . LEU A 1 107 ? 0.707 14.389 -4.352 1.00 91.00 107 LEU A C 1
ATOM 854 O O . LEU A 1 107 ? -0.397 14.887 -4.108 1.00 91.00 107 LEU A O 1
ATOM 858 N N . SER A 1 108 ? 1.664 14.284 -3.433 1.00 87.00 108 SER A N 1
ATOM 859 C CA . SER A 1 108 ? 1.552 14.824 -2.079 1.00 87.00 108 SER A CA 1
ATOM 860 C C . SER A 1 108 ? 1.683 16.344 -2.074 1.00 87.00 108 SER A C 1
ATOM 862 O O . SER A 1 108 ? 0.897 17.008 -1.400 1.00 87.00 108 SER A O 1
ATOM 864 N N . TYR A 1 109 ? 2.578 16.903 -2.894 1.00 89.25 109 TYR A N 1
ATOM 865 C CA . TYR A 1 109 ? 2.709 18.345 -3.104 1.00 89.25 109 TYR A CA 1
ATOM 866 C C . TYR A 1 109 ? 1.406 18.976 -3.621 1.00 89.25 109 TYR A C 1
ATOM 868 O O . TYR A 1 109 ? 0.974 20.008 -3.113 1.00 89.25 109 TYR A O 1
ATOM 876 N N . PHE A 1 110 ? 0.716 18.318 -4.559 1.00 93.19 110 PHE A N 1
ATOM 877 C CA . PHE A 1 110 ? -0.600 18.763 -5.044 1.00 93.19 110 PHE A CA 1
ATOM 878 C C . PHE A 1 110 ? -1.764 18.480 -4.075 1.00 93.19 110 PHE A C 1
ATOM 880 O O . PHE A 1 110 ? -2.904 18.845 -4.358 1.00 93.19 110 PHE A O 1
ATOM 887 N N . GLY A 1 111 ? -1.517 17.810 -2.947 1.00 88.50 111 GLY A N 1
ATOM 888 C CA . GLY A 1 111 ? -2.539 17.471 -1.954 1.00 88.50 111 GLY A CA 1
ATOM 889 C C . GLY A 1 111 ? -3.461 16.308 -2.342 1.00 88.50 111 GLY A C 1
ATOM 890 O O . GLY A 1 111 ? -4.370 15.977 -1.580 1.00 88.50 111 GLY A O 1
ATOM 891 N N . ILE A 1 112 ? -3.225 15.639 -3.477 1.00 90.69 112 ILE A N 1
ATOM 892 C CA . ILE A 1 112 ? -4.020 14.483 -3.927 1.00 90.69 112 ILE A CA 1
ATOM 893 C C . ILE A 1 112 ? -3.837 13.314 -2.955 1.00 90.69 112 ILE A C 1
ATOM 895 O O . ILE A 1 112 ? -4.812 12.686 -2.542 1.00 90.69 112 ILE A O 1
ATOM 899 N N . MET A 1 113 ? -2.592 13.050 -2.546 1.00 87.12 113 MET A N 1
ATOM 900 C CA . MET A 1 113 ? -2.295 11.992 -1.579 1.00 87.12 113 MET A CA 1
ATOM 901 C C . MET A 1 113 ? -2.943 12.283 -0.221 1.00 87.12 113 MET A C 1
ATOM 903 O O . MET A 1 113 ? -3.599 11.415 0.352 1.00 87.12 113 MET A O 1
ATOM 907 N N . THR A 1 114 ? -2.832 13.523 0.262 1.00 84.31 114 THR A N 1
ATOM 908 C CA . THR A 1 114 ? -3.453 13.967 1.518 1.00 84.31 114 THR A CA 1
ATOM 909 C C . THR A 1 114 ? -4.965 13.760 1.490 1.00 84.31 114 THR A C 1
ATOM 911 O O . THR A 1 114 ? -5.524 13.202 2.429 1.00 84.31 114 THR A O 1
ATOM 914 N N . TRP A 1 115 ? -5.618 14.094 0.374 1.00 87.88 115 TRP A N 1
ATOM 915 C CA . TRP A 1 115 ? -7.054 13.883 0.196 1.00 87.88 115 TRP A CA 1
ATOM 916 C C . TRP A 1 115 ? -7.461 12.401 0.236 1.00 87.88 115 TRP A C 1
ATOM 918 O O . TRP A 1 115 ? -8.491 12.056 0.823 1.00 87.88 115 TRP A O 1
ATOM 928 N N . ILE A 1 116 ? -6.660 11.507 -0.359 1.00 88.94 116 ILE A N 1
ATOM 929 C CA . ILE A 1 116 ? -6.885 10.054 -0.281 1.00 88.94 116 ILE A CA 1
ATOM 930 C C . ILE A 1 116 ? -6.738 9.579 1.169 1.00 88.94 116 ILE A C 1
ATOM 932 O O . ILE A 1 116 ? -7.625 8.891 1.679 1.00 88.94 116 ILE A O 1
ATOM 936 N N . ILE A 1 117 ? -5.657 9.978 1.845 1.00 85.44 117 ILE A N 1
ATOM 937 C CA . ILE A 1 117 ? -5.372 9.604 3.237 1.00 85.44 117 ILE A CA 1
ATOM 938 C C . ILE A 1 117 ? -6.497 10.078 4.165 1.00 85.44 117 ILE A C 1
ATOM 940 O O . ILE A 1 117 ? -6.968 9.296 4.990 1.00 85.44 117 ILE A O 1
ATOM 944 N N . ASP A 1 118 ? -6.987 11.308 3.996 1.00 85.25 118 ASP A N 1
ATOM 945 C CA . ASP A 1 118 ? -8.100 11.859 4.777 1.00 85.25 118 ASP A CA 1
ATOM 946 C C . ASP A 1 118 ? -9.377 11.028 4.623 1.00 85.25 118 ASP A C 1
ATOM 948 O O . ASP A 1 118 ? -10.039 10.687 5.610 1.00 85.25 118 ASP A O 1
ATOM 952 N N . LYS A 1 119 ? -9.723 10.651 3.387 1.00 89.94 119 LYS A N 1
ATOM 953 C CA . LYS A 1 119 ? -10.913 9.837 3.117 1.00 89.94 119 LYS A CA 1
ATOM 954 C C . LYS A 1 119 ? -10.801 8.439 3.707 1.00 89.94 119 LYS A C 1
ATOM 956 O O . LYS A 1 119 ? -11.734 7.979 4.368 1.00 89.94 119 LYS A O 1
ATOM 961 N N . VAL A 1 120 ? -9.673 7.768 3.490 1.00 88.44 120 VAL A N 1
ATOM 962 C CA . VAL A 1 120 ? -9.445 6.418 4.019 1.00 88.44 120 VAL A CA 1
ATOM 963 C C . VAL A 1 120 ? -9.389 6.458 5.554 1.00 88.44 120 VAL A C 1
ATOM 965 O O . VAL A 1 120 ? -9.986 5.609 6.217 1.00 88.44 120 VAL A O 1
ATOM 968 N N . GLY A 1 121 ? -8.781 7.498 6.132 1.00 86.31 121 GLY A N 1
ATOM 969 C CA . GLY A 1 121 ? -8.702 7.725 7.578 1.00 86.31 121 GLY A CA 1
ATOM 970 C C . GLY A 1 121 ? -10.044 7.980 8.216 1.00 86.31 121 GLY A C 1
ATOM 971 O O . GLY A 1 121 ? -10.329 7.445 9.287 1.00 86.31 121 GLY A O 1
ATOM 972 N N . TRP A 1 122 ? -10.914 8.712 7.529 1.00 87.12 122 TRP A N 1
ATOM 973 C CA . TRP A 1 122 ? -12.286 8.898 7.964 1.00 87.12 122 TRP A CA 1
ATOM 974 C C . TRP A 1 122 ? -13.074 7.580 7.979 1.00 87.12 122 TRP A C 1
ATOM 976 O O . TRP A 1 122 ? -13.762 7.299 8.963 1.00 87.12 122 TRP A O 1
ATOM 986 N N . VAL A 1 123 ? -12.938 6.740 6.944 1.00 89.81 123 VAL A N 1
ATOM 987 C CA . VAL A 1 123 ? -13.583 5.414 6.890 1.00 89.81 123 VAL A CA 1
ATOM 988 C C . VAL A 1 123 ? -13.076 4.513 8.018 1.00 89.81 123 VAL A C 1
ATOM 990 O O . VAL A 1 123 ? -13.879 3.951 8.764 1.00 89.81 123 VAL A O 1
ATOM 993 N N . ILE A 1 124 ? -11.756 4.423 8.203 1.00 86.94 124 ILE A N 1
ATOM 994 C CA . ILE A 1 124 ? -11.150 3.597 9.255 1.00 86.94 124 ILE A CA 1
ATOM 995 C C . ILE A 1 124 ? -11.524 4.109 10.649 1.00 86.94 124 ILE A C 1
ATOM 997 O O . ILE A 1 124 ? -11.872 3.308 11.517 1.00 86.94 124 ILE A O 1
ATOM 1001 N N . SER A 1 125 ? -11.508 5.422 10.887 1.00 86.56 125 SER A N 1
ATOM 1002 C CA . SER A 1 125 ? -11.908 6.009 12.175 1.00 86.56 125 SER A CA 1
ATOM 1003 C C . SER A 1 125 ? -13.374 5.702 12.490 1.00 86.56 125 SER A C 1
ATOM 1005 O O . SER A 1 125 ? -13.700 5.327 13.617 1.00 86.56 125 SER A O 1
ATOM 1007 N N . LYS A 1 126 ? -14.255 5.753 11.482 1.00 87.06 126 LYS A N 1
ATOM 1008 C CA . LYS A 1 126 ? -15.675 5.413 11.636 1.00 87.06 126 LYS A CA 1
ATOM 1009 C C . LYS A 1 126 ? -15.895 3.938 11.987 1.00 87.06 126 LYS A C 1
ATOM 1011 O O . LYS A 1 126 ? -16.762 3.638 12.801 1.00 87.06 126 LYS A O 1
ATOM 1016 N N . ILE A 1 127 ? -15.111 3.034 11.402 1.00 87.19 127 ILE A N 1
ATOM 1017 C CA . ILE A 1 127 ? -15.195 1.585 11.645 1.00 87.19 127 ILE A CA 1
ATOM 1018 C C . ILE A 1 127 ? -14.576 1.202 12.998 1.00 87.19 127 ILE A C 1
ATOM 1020 O O . ILE A 1 127 ? -15.140 0.411 13.755 1.00 87.19 127 ILE A O 1
ATOM 1024 N N . SER A 1 128 ? -13.406 1.753 13.313 1.00 84.25 128 SER A N 1
ATOM 1025 C CA . SER A 1 128 ? -12.630 1.401 14.508 1.00 84.25 128 SER A CA 1
ATOM 1026 C C . SER A 1 128 ? -13.084 2.134 15.771 1.00 84.25 128 SER A C 1
ATOM 1028 O O . SER A 1 128 ? -12.798 1.678 16.877 1.00 84.25 128 SER A O 1
ATOM 1030 N N . GLY A 1 129 ? -13.772 3.272 15.641 1.00 81.56 129 GLY A N 1
ATOM 1031 C CA . GLY A 1 129 ? -14.106 4.153 16.762 1.00 81.56 129 GLY A CA 1
ATOM 1032 C C . GLY A 1 129 ? -12.884 4.828 17.399 1.00 81.56 129 GLY A C 1
ATOM 1033 O O . GLY A 1 129 ? -12.990 5.357 18.505 1.00 81.56 129 GLY A O 1
ATOM 1034 N N . LEU A 1 130 ? -11.719 4.782 16.740 1.00 82.88 130 LEU A N 1
ATOM 1035 C CA . LEU A 1 130 ? -10.503 5.456 17.191 1.00 82.88 130 LEU A CA 1
ATOM 1036 C C . LEU A 1 130 ? -10.537 6.950 16.829 1.00 82.88 130 LEU A C 1
ATOM 1038 O O . LEU A 1 130 ? -11.180 7.331 15.842 1.00 82.88 130 LEU A O 1
ATOM 1042 N N . PRO A 1 131 ? -9.839 7.810 17.600 1.00 78.56 131 PRO A N 1
ATOM 1043 C CA . PRO A 1 131 ? -9.694 9.221 17.267 1.00 78.56 131 PRO A CA 1
ATOM 1044 C C . PRO A 1 131 ? -9.177 9.396 15.838 1.00 78.56 131 PRO A C 1
ATOM 1046 O O . PRO A 1 131 ? -8.244 8.710 15.424 1.00 78.56 131 PRO A O 1
ATOM 1049 N N . LYS A 1 132 ? -9.744 10.361 15.105 1.00 69.81 132 LYS A N 1
ATOM 1050 C CA . LYS A 1 132 ? -9.374 10.645 13.707 1.00 69.81 132 LYS A CA 1
ATOM 1051 C C . LYS A 1 132 ? -7.863 10.804 13.513 1.00 69.81 132 LYS A C 1
ATOM 1053 O O . LYS A 1 132 ? -7.336 10.329 12.518 1.00 69.81 132 LYS A O 1
ATOM 1058 N N . MET A 1 133 ? -7.176 11.407 14.486 1.00 67.75 133 MET A N 1
ATOM 1059 C CA . MET A 1 133 ? -5.726 11.621 14.448 1.00 67.75 133 MET A CA 1
ATOM 1060 C C . MET A 1 133 ? -4.926 10.309 14.482 1.00 67.75 133 MET A C 1
ATOM 1062 O O . MET A 1 133 ? -3.916 10.210 13.795 1.00 67.75 133 MET A O 1
ATOM 1066 N N . GLU A 1 134 ? -5.382 9.293 15.227 1.00 71.88 134 GLU A N 1
ATOM 1067 C CA . GLU A 1 134 ? -4.710 7.984 15.286 1.00 71.88 134 GLU A CA 1
ATOM 1068 C C . GLU A 1 134 ? -4.874 7.239 13.954 1.00 71.88 134 GLU A C 1
ATOM 1070 O O . GLU A 1 134 ? -3.892 6.773 13.382 1.00 71.88 134 GLU A O 1
ATOM 1075 N N . SER A 1 135 ? -6.096 7.192 13.410 1.00 73.69 135 SER A N 1
ATOM 1076 C CA . SER A 1 135 ? -6.361 6.539 12.119 1.00 73.69 135 SER A CA 1
ATOM 1077 C C . SER A 1 135 ? -5.671 7.248 10.952 1.00 73.69 135 SER A C 1
ATOM 1079 O O . SER A 1 135 ? -5.143 6.588 10.061 1.00 73.69 135 SER A O 1
ATOM 1081 N N . PHE A 1 136 ? -5.638 8.582 10.971 1.00 75.69 136 PHE A N 1
ATOM 1082 C CA . PHE A 1 136 ? -4.940 9.382 9.968 1.00 75.69 136 PHE A CA 1
ATOM 1083 C C . PHE A 1 136 ? -3.433 9.109 9.984 1.00 75.69 136 PHE A C 1
ATOM 1085 O O . PHE A 1 136 ? -2.838 8.865 8.937 1.00 75.69 136 PHE A O 1
ATOM 1092 N N . PHE A 1 137 ? -2.825 9.076 11.173 1.00 76.12 137 PHE A N 1
ATOM 1093 C CA . PHE A 1 137 ? -1.399 8.805 11.323 1.00 76.12 137 PHE A CA 1
ATOM 1094 C C . PHE A 1 137 ? -1.016 7.406 10.827 1.00 76.12 137 PHE A C 1
ATOM 1096 O O . PHE A 1 137 ? -0.036 7.266 10.098 1.00 76.12 137 PHE A O 1
ATOM 1103 N N . SER A 1 138 ? -1.815 6.381 11.139 1.00 74.38 138 SER A N 1
ATOM 1104 C CA . SER A 1 138 ? -1.566 5.015 10.657 1.00 74.38 138 SER A CA 1
ATOM 1105 C C . SER A 1 138 ? -1.570 4.912 9.130 1.00 74.38 138 SER A C 1
ATOM 1107 O O . SER A 1 138 ? -0.730 4.225 8.557 1.00 74.38 138 SER A O 1
ATOM 1109 N N . ILE A 1 139 ? -2.481 5.613 8.455 1.00 77.31 139 ILE A N 1
ATOM 1110 C CA . ILE A 1 139 ? -2.563 5.580 6.988 1.00 77.31 139 ILE A CA 1
ATOM 1111 C C . ILE A 1 139 ? -1.453 6.423 6.373 1.00 77.31 139 ILE A C 1
ATOM 1113 O O . ILE A 1 139 ? -0.837 5.996 5.401 1.00 77.31 139 ILE A O 1
ATOM 1117 N N . GLN A 1 140 ? -1.137 7.576 6.967 1.00 76.25 140 GLN A N 1
ATOM 1118 C CA . GLN A 1 140 ? -0.000 8.389 6.546 1.00 76.25 140 GLN A CA 1
ATOM 1119 C C . GLN A 1 140 ? 1.299 7.572 6.565 1.00 76.25 140 GLN A C 1
ATOM 1121 O O . GLN A 1 140 ? 2.049 7.599 5.593 1.00 76.25 140 GLN A O 1
ATOM 1126 N N . MET A 1 141 ? 1.533 6.794 7.626 1.00 78.00 141 MET A N 1
ATOM 1127 C CA . MET A 1 141 ? 2.686 5.894 7.727 1.00 78.00 141 MET A CA 1
ATOM 1128 C C . MET A 1 141 ? 2.708 4.816 6.641 1.00 78.00 141 MET A C 1
ATOM 1130 O O . MET A 1 141 ? 3.785 4.444 6.183 1.00 78.00 141 MET A O 1
ATOM 1134 N N . MET A 1 142 ? 1.541 4.329 6.218 1.00 75.25 142 MET A N 1
ATOM 1135 C CA . MET A 1 142 ? 1.427 3.300 5.184 1.00 75.25 142 MET A CA 1
ATOM 1136 C C . MET A 1 142 ? 1.854 3.809 3.799 1.00 75.25 142 MET A C 1
ATOM 1138 O O . MET A 1 142 ? 2.418 3.045 3.023 1.00 75.25 142 MET A O 1
ATOM 1142 N N . PHE A 1 143 ? 1.609 5.090 3.499 1.00 67.94 143 PHE A N 1
ATOM 1143 C CA . PHE A 1 143 ? 1.913 5.694 2.194 1.00 67.94 143 PHE A CA 1
ATOM 1144 C C . PHE A 1 143 ? 3.246 6.444 2.149 1.00 67.94 143 PHE A C 1
ATOM 1146 O O . PHE A 1 143 ? 3.958 6.362 1.154 1.00 67.94 143 PHE A O 1
ATOM 1153 N N . LEU A 1 144 ? 3.586 7.185 3.205 1.00 65.50 144 LEU A N 1
ATOM 115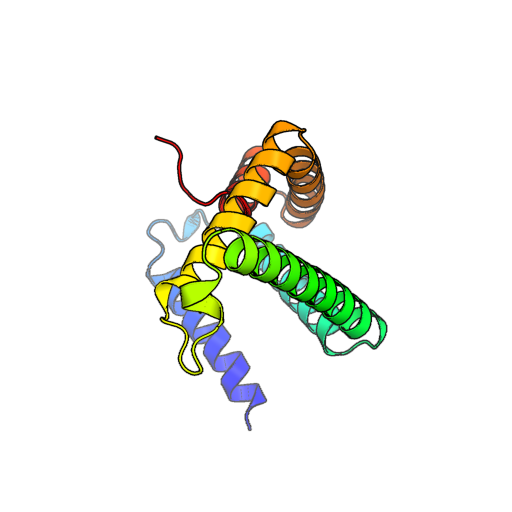4 C CA . LEU A 1 144 ? 4.750 8.081 3.224 1.00 65.50 144 LEU A CA 1
ATOM 1155 C C . LEU A 1 144 ? 5.932 7.507 4.018 1.00 65.50 144 LEU A C 1
ATOM 1157 O O . LEU A 1 144 ? 7.022 8.078 4.013 1.00 65.50 144 LEU A O 1
ATOM 1161 N N . GLY A 1 145 ? 5.738 6.366 4.689 1.00 62.59 145 GLY A N 1
ATOM 1162 C CA . GLY A 1 145 ? 6.728 5.785 5.586 1.00 62.59 145 GLY A CA 1
ATOM 1163 C C . GLY A 1 145 ? 6.983 6.656 6.820 1.00 62.59 145 GLY A C 1
ATOM 1164 O O . GLY A 1 145 ? 6.550 7.804 6.929 1.00 62.59 145 GLY A O 1
ATOM 1165 N N . ASN A 1 146 ? 7.702 6.109 7.798 1.00 54.34 146 ASN A N 1
ATOM 1166 C CA . ASN A 1 146 ? 8.100 6.876 8.973 1.00 54.34 146 ASN A CA 1
ATOM 1167 C C . ASN A 1 146 ? 9.359 7.701 8.663 1.00 54.34 146 ASN A C 1
ATOM 1169 O O . ASN A 1 146 ? 10.469 7.311 9.017 1.00 54.34 146 ASN A O 1
ATOM 1173 N N . ARG A 1 147 ? 9.190 8.828 7.968 1.00 45.00 147 ARG A N 1
ATOM 1174 C CA . ARG A 1 147 ? 10.197 9.894 7.903 1.00 45.00 147 ARG A CA 1
ATOM 1175 C C . ARG A 1 147 ? 9.567 11.223 8.296 1.00 45.00 147 ARG A C 1
ATOM 1177 O O . ARG A 1 147 ? 9.346 12.100 7.469 1.00 45.00 147 ARG A O 1
ATOM 1184 N N . ARG A 1 148 ? 9.291 11.364 9.590 1.00 37.19 148 ARG A N 1
ATOM 1185 C CA . ARG A 1 148 ? 9.484 12.655 10.248 1.00 37.19 148 ARG A CA 1
ATOM 1186 C C . ARG A 1 148 ? 10.869 12.606 10.883 1.00 37.19 148 ARG A C 1
ATOM 1188 O O . ARG A 1 148 ? 11.105 11.765 11.748 1.00 37.19 148 ARG A O 1
ATOM 1195 N N . LEU A 1 149 ? 11.777 13.433 10.371 1.00 33.25 149 LEU A N 1
ATOM 1196 C CA . LEU A 1 149 ? 12.762 14.075 11.239 1.00 33.25 149 LEU A CA 1
ATOM 1197 C C . LEU A 1 149 ? 12.003 14.900 12.287 1.00 33.25 149 LEU A C 1
ATOM 1199 O O . LEU A 1 149 ? 10.923 15.431 11.927 1.00 33.25 149 LEU A O 1
#

Foldseek 3Di:
DVVVVVVVVVVVVVVVVCVPDPCNPPDPVQLVVLVVVVVVVLVCCLPVDPVNVVVVVVVVVVVVVLLVVQLVVLCVVCVVQNPDPDHDCCNNPVSSVVSVLVVVVVCVVVCVVVVVLLVQLVVSCVRSVDPSVVSSVVSCCVRNNPDDD